Protein AF-A0A969H567-F1 (afdb_monomer_lite)

pLDDT: mean 81.65, std 11.9, range [47.88, 97.25]

Foldseek 3Di:
DVVVVVVVVVVVVVCVVCCVVVVVVCCVVVVPPPDDPCNVVVHDPVVVVVVVVVVVVVVVVVVVVVPDDDPVPPDD

Secondary structure (DSSP, 8-state):
-HHHHHHHHHHHHHHHHHHHHHHHHHHHHH---S--HHHHHT--HHHHHHHHHHHHHHHHHHHHHHTSPPGGG---

Radius of gyration: 22.48 Å; chains: 1; bounding box: 39×32×62 Å

Structure (mmCIF, N/CA/C/O backbone):
data_AF-A0A969H567-F1
#
_entry.id   AF-A0A969H567-F1
#
loop_
_atom_site.group_PDB
_atom_site.id
_atom_site.type_symbol
_atom_site.label_atom_id
_atom_site.label_alt_id
_atom_site.label_comp_id
_atom_site.label_asym_id
_atom_site.label_entity_id
_atom_site.label_seq_id
_atom_site.pdbx_PDB_ins_code
_atom_site.Cartn_x
_atom_site.Cartn_y
_atom_site.Cartn_z
_atom_site.occupancy
_atom_site.B_iso_or_equiv
_atom_site.auth_seq_id
_atom_site.auth_comp_id
_atom_site.auth_asym_id
_atom_site.auth_atom_id
_atom_site.pdbx_PDB_model_num
ATOM 1 N N . MET A 1 1 ? 15.039 21.592 7.823 1.00 58.00 1 MET A N 1
ATOM 2 C CA . MET A 1 1 ? 14.293 21.425 6.552 1.00 58.00 1 MET A CA 1
ATOM 3 C C . MET A 1 1 ? 15.216 21.050 5.392 1.00 58.00 1 MET A C 1
ATOM 5 O O . MET A 1 1 ? 14.973 20.031 4.765 1.00 58.00 1 MET A O 1
ATOM 9 N N . ILE A 1 2 ? 16.317 21.778 5.165 1.00 68.38 2 ILE A N 1
ATOM 10 C CA . ILE A 1 2 ? 17.297 21.508 4.087 1.00 68.38 2 ILE A CA 1
ATOM 11 C C . ILE A 1 2 ? 17.961 20.105 4.157 1.00 68.38 2 ILE A C 1
ATOM 13 O O . ILE A 1 2 ? 18.047 19.455 3.117 1.00 68.38 2 ILE A O 1
ATOM 17 N N . PRO A 1 3 ? 18.345 19.557 5.334 1.00 75.88 3 PRO A N 1
ATOM 18 C CA . PRO A 1 3 ? 18.987 18.235 5.397 1.00 75.88 3 PRO A CA 1
ATOM 19 C C . PRO A 1 3 ? 18.066 17.078 4.987 1.00 75.88 3 PRO A C 1
ATOM 21 O O . PRO A 1 3 ? 18.523 16.094 4.416 1.00 75.88 3 PRO A O 1
ATOM 24 N N . GLY A 1 4 ? 16.760 17.203 5.255 1.00 79.19 4 GLY A N 1
ATOM 25 C CA . GLY A 1 4 ? 15.780 16.161 4.938 1.00 79.19 4 GLY A CA 1
ATOM 26 C C . GLY A 1 4 ? 15.541 16.024 3.436 1.00 79.19 4 GLY A C 1
ATOM 27 O O . GLY A 1 4 ? 15.473 14.911 2.927 1.00 79.19 4 GLY A O 1
ATOM 28 N N . ILE A 1 5 ? 15.493 17.150 2.717 1.00 86.31 5 ILE A N 1
ATOM 29 C CA . ILE A 1 5 ? 15.349 17.157 1.255 1.00 86.31 5 ILE A CA 1
ATOM 30 C C . ILE A 1 5 ? 16.598 16.561 0.598 1.00 86.31 5 ILE A C 1
ATOM 32 O O . ILE A 1 5 ? 16.479 15.753 -0.316 1.00 86.31 5 ILE A O 1
ATOM 36 N N . LEU A 1 6 ? 17.792 16.900 1.093 1.00 84.56 6 LEU A N 1
ATOM 37 C CA . LEU A 1 6 ? 19.043 16.341 0.574 1.00 84.56 6 LEU A CA 1
ATOM 38 C C . LEU A 1 6 ? 19.155 14.834 0.837 1.00 84.56 6 LEU A C 1
ATOM 40 O O . LEU A 1 6 ? 19.506 14.093 -0.075 1.00 84.56 6 LEU A O 1
ATOM 44 N N . GLY A 1 7 ? 18.797 14.361 2.035 1.00 86.69 7 GLY A N 1
ATOM 45 C CA . GLY A 1 7 ? 18.751 12.926 2.339 1.00 86.69 7 GLY A CA 1
ATOM 46 C C . GLY A 1 7 ? 17.749 12.165 1.464 1.00 86.6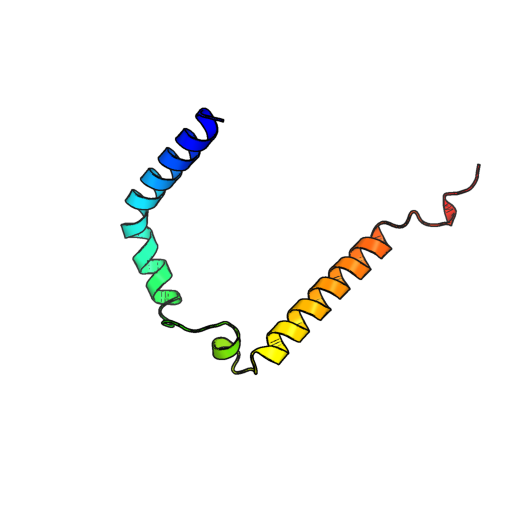9 7 GLY A C 1
ATOM 47 O O . GLY A 1 7 ? 18.073 11.102 0.939 1.00 86.69 7 GLY A O 1
ATOM 48 N N . PHE A 1 8 ? 16.564 12.739 1.239 1.00 90.06 8 PHE A N 1
ATOM 49 C CA . PHE A 1 8 ? 15.570 12.191 0.315 1.00 90.06 8 PHE A CA 1
ATOM 50 C C . PHE A 1 8 ? 16.097 12.124 -1.125 1.00 90.06 8 PHE A C 1
ATOM 52 O O . PHE A 1 8 ? 15.970 11.085 -1.765 1.00 90.06 8 PHE A O 1
ATOM 59 N N . LEU A 1 9 ? 16.731 13.191 -1.624 1.00 90.31 9 LEU A N 1
ATOM 60 C CA . LEU A 1 9 ? 17.289 13.236 -2.979 1.00 90.31 9 LEU A CA 1
ATOM 61 C C . LEU A 1 9 ? 18.432 12.238 -3.166 1.00 90.31 9 LEU A C 1
ATOM 63 O O . LEU A 1 9 ? 18.466 11.544 -4.177 1.00 90.31 9 LEU A O 1
ATOM 67 N N . VAL A 1 10 ? 19.335 12.120 -2.189 1.00 89.31 10 VAL A N 1
ATOM 68 C CA . VAL A 1 10 ? 20.404 11.112 -2.220 1.00 89.31 10 VAL A CA 1
ATOM 69 C C . VAL A 1 10 ? 19.807 9.704 -2.256 1.00 89.31 10 VAL A C 1
ATOM 71 O O . VAL A 1 10 ? 20.209 8.897 -3.090 1.00 89.31 10 VAL A O 1
ATOM 74 N N . GLY A 1 11 ? 18.803 9.421 -1.421 1.00 87.12 11 GLY A N 1
ATOM 75 C CA . GLY A 1 11 ? 18.090 8.143 -1.446 1.00 87.12 11 GLY A CA 1
ATOM 76 C C . GLY A 1 11 ? 17.392 7.872 -2.782 1.00 87.12 11 GLY A C 1
ATOM 77 O O . GLY A 1 11 ? 17.500 6.770 -3.311 1.00 87.12 11 GLY A O 1
ATOM 78 N N . ALA A 1 12 ? 16.737 8.878 -3.365 1.00 87.88 12 ALA A N 1
ATOM 79 C CA . ALA A 1 12 ? 16.064 8.769 -4.657 1.00 87.88 12 ALA A CA 1
ATOM 80 C C . ALA A 1 12 ? 17.044 8.523 -5.815 1.00 87.88 12 ALA A C 1
ATOM 82 O O . ALA A 1 12 ? 16.760 7.709 -6.688 1.00 87.88 12 ALA A O 1
ATOM 83 N N . ILE A 1 13 ? 18.208 9.181 -5.809 1.00 89.25 13 ILE A N 1
ATOM 84 C CA . ILE A 1 13 ? 19.264 8.976 -6.812 1.00 89.25 13 ILE A CA 1
ATOM 85 C C . ILE A 1 13 ? 19.854 7.569 -6.685 1.00 89.25 13 ILE A C 1
ATOM 87 O O . ILE A 1 13 ? 19.968 6.863 -7.685 1.00 89.25 13 ILE A O 1
ATOM 91 N N . LEU A 1 14 ? 20.189 7.135 -5.466 1.00 88.94 14 LEU A N 1
ATOM 92 C CA . LEU A 1 14 ? 20.692 5.781 -5.213 1.00 88.94 14 LEU A CA 1
ATOM 93 C C . LEU A 1 14 ? 19.676 4.718 -5.640 1.00 88.94 14 LEU A C 1
ATOM 95 O O . LEU A 1 14 ? 20.046 3.765 -6.321 1.00 88.94 14 LEU A O 1
ATOM 99 N N . PHE A 1 15 ? 18.401 4.911 -5.298 1.00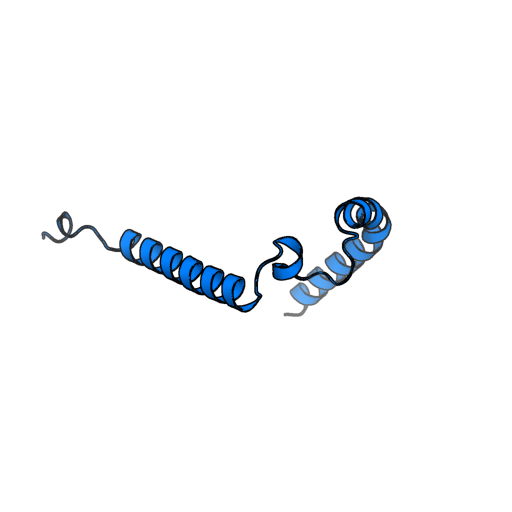 84.94 15 PHE A N 1
ATOM 100 C CA . PHE A 1 15 ? 17.315 4.037 -5.729 1.00 84.94 15 PHE A CA 1
ATOM 101 C C . PHE A 1 15 ? 17.145 4.039 -7.251 1.00 84.94 15 PHE A C 1
ATOM 103 O O . PHE A 1 15 ? 16.985 2.980 -7.838 1.00 84.94 15 PHE A O 1
ATOM 110 N N . GLY A 1 16 ? 17.224 5.197 -7.911 1.00 85.25 16 GLY A N 1
ATOM 111 C CA . GLY A 1 16 ? 17.134 5.298 -9.368 1.00 85.25 16 GLY A CA 1
ATOM 112 C C . GLY A 1 16 ? 18.258 4.553 -10.092 1.00 85.25 16 GLY A C 1
ATOM 113 O O . GLY A 1 16 ? 18.006 3.915 -11.110 1.00 85.25 16 GLY A O 1
ATOM 114 N N . MET A 1 17 ? 19.479 4.576 -9.547 1.00 86.31 17 MET A N 1
ATOM 115 C CA . MET A 1 17 ? 20.612 3.826 -10.103 1.00 86.31 17 MET A CA 1
ATOM 116 C C . MET A 1 17 ? 20.455 2.312 -9.929 1.00 86.31 17 MET A C 1
ATOM 118 O O . MET A 1 17 ? 20.767 1.568 -10.852 1.00 86.31 17 MET A O 1
ATOM 122 N N . THR A 1 18 ? 19.943 1.847 -8.786 1.00 86.31 18 THR A N 1
ATOM 123 C CA . THR A 1 18 ? 19.696 0.412 -8.543 1.00 86.31 18 THR A CA 1
ATOM 124 C C . THR A 1 18 ? 18.367 -0.079 -9.120 1.00 86.31 18 THR A C 1
ATOM 126 O O . THR A 1 18 ? 18.119 -1.284 -9.180 1.00 86.31 18 THR A O 1
ATOM 129 N N . TYR A 1 19 ? 17.508 0.831 -9.589 1.00 78.00 19 TYR A N 1
ATOM 130 C CA . TYR A 1 19 ? 16.199 0.497 -10.141 1.00 78.00 19 TYR A CA 1
ATOM 131 C C . TYR A 1 19 ? 16.305 -0.422 -11.358 1.00 78.00 19 TYR A C 1
ATOM 133 O O . TYR A 1 19 ? 15.487 -1.325 -11.503 1.00 78.00 19 TYR A O 1
ATOM 141 N N . ALA A 1 20 ? 17.332 -0.243 -12.195 1.00 78.19 20 ALA A N 1
ATOM 142 C CA . ALA A 1 20 ? 17.554 -1.069 -13.381 1.00 78.19 20 ALA A CA 1
ATOM 143 C C . ALA A 1 20 ? 17.757 -2.561 -13.051 1.00 78.19 20 ALA A C 1
ATOM 145 O O . ALA A 1 20 ? 17.329 -3.411 -13.827 1.00 78.19 20 ALA A O 1
ATOM 146 N N . ASP A 1 21 ? 18.338 -2.874 -11.888 1.00 81.38 21 ASP A N 1
ATOM 147 C CA . ASP A 1 21 ? 18.593 -4.252 -11.450 1.00 81.38 21 ASP A CA 1
ATOM 148 C C . ASP A 1 21 ? 17.385 -4.868 -10.726 1.00 81.38 21 ASP A C 1
ATOM 150 O O . ASP A 1 21 ? 17.135 -6.071 -10.811 1.00 81.38 21 ASP A O 1
ATOM 154 N N . VAL A 1 22 ? 16.602 -4.047 -10.021 1.00 79.19 22 VAL A N 1
ATOM 155 C CA . VAL A 1 22 ? 15.447 -4.502 -9.228 1.00 79.19 22 VAL A CA 1
ATOM 156 C C . VAL A 1 22 ? 14.168 -4.590 -10.075 1.00 79.19 22 VAL A C 1
ATOM 158 O O . VAL A 1 22 ? 13.337 -5.482 -9.881 1.00 79.19 22 VAL A O 1
ATOM 161 N N . PHE A 1 23 ? 14.004 -3.695 -11.050 1.00 79.12 23 PHE A N 1
ATOM 162 C CA 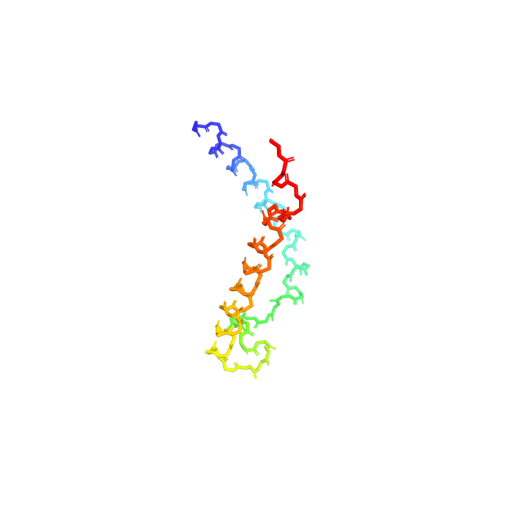. PHE A 1 23 ? 12.819 -3.612 -11.903 1.00 79.12 23 PHE A CA 1
ATOM 163 C C . PHE A 1 23 ? 12.510 -4.890 -12.705 1.00 79.12 23 PHE A C 1
ATOM 165 O O . PHE A 1 23 ? 11.336 -5.254 -12.761 1.00 79.12 23 PHE A O 1
ATOM 172 N N . PRO A 1 24 ? 13.476 -5.625 -13.291 1.00 79.44 24 PRO A N 1
ATOM 173 C CA . PRO A 1 24 ? 13.194 -6.858 -14.033 1.00 79.44 24 PRO A CA 1
ATOM 174 C C . PRO A 1 24 ? 12.543 -7.942 -13.166 1.00 79.44 24 PRO A C 1
ATOM 176 O O . PRO A 1 24 ? 11.617 -8.622 -13.604 1.00 79.44 24 PRO A O 1
ATOM 179 N N . VAL A 1 25 ? 12.981 -8.068 -11.910 1.00 80.38 25 VAL A N 1
ATOM 180 C CA . VAL A 1 25 ? 12.448 -9.062 -10.966 1.00 80.38 25 VAL A CA 1
ATOM 181 C C . VAL A 1 25 ? 11.026 -8.693 -10.548 1.00 80.38 25 VAL A C 1
ATOM 183 O O . VAL A 1 25 ? 10.138 -9.542 -10.541 1.00 80.38 25 VAL A O 1
ATOM 186 N N . ILE A 1 26 ? 10.793 -7.414 -10.240 1.00 77.62 26 ILE A N 1
ATOM 187 C CA . ILE A 1 26 ? 9.466 -6.929 -9.844 1.00 77.62 26 ILE A CA 1
ATOM 188 C C . ILE A 1 26 ? 8.497 -6.973 -11.027 1.00 77.62 26 ILE A C 1
ATOM 190 O O . ILE A 1 26 ? 7.380 -7.466 -10.886 1.00 77.62 26 ILE A O 1
ATOM 194 N N . SER A 1 27 ? 8.913 -6.490 -12.198 1.00 76.81 27 SER A N 1
ATOM 195 C CA . SER A 1 27 ? 8.068 -6.463 -13.392 1.00 76.81 27 SER A CA 1
ATOM 196 C C . SER A 1 27 ? 7.683 -7.869 -13.841 1.00 76.81 27 SER A C 1
ATOM 198 O O . SER A 1 27 ? 6.527 -8.068 -14.176 1.00 76.81 27 SER A O 1
ATOM 200 N N . GLY A 1 28 ? 8.558 -8.875 -13.739 1.00 74.88 28 GLY A N 1
ATOM 201 C CA . GLY A 1 28 ? 8.192 -10.263 -14.048 1.00 74.88 28 GLY A CA 1
ATOM 202 C C . GLY A 1 28 ? 7.008 -10.801 -13.230 1.00 74.88 28 GLY A C 1
ATOM 203 O O . GLY A 1 28 ? 6.218 -11.590 -13.740 1.00 74.88 28 GLY A O 1
ATOM 204 N N . ILE A 1 29 ? 6.851 -10.345 -11.984 1.00 74.38 29 ILE A N 1
ATOM 205 C CA . ILE A 1 29 ? 5.774 -10.775 -11.078 1.00 74.38 29 ILE A CA 1
ATOM 206 C C . ILE A 1 29 ? 4.560 -9.842 -11.174 1.00 74.38 29 ILE A C 1
ATOM 208 O O . ILE A 1 29 ? 3.437 -10.280 -10.945 1.00 74.38 29 ILE A O 1
ATOM 212 N N . ALA A 1 30 ? 4.779 -8.567 -11.501 1.00 70.31 30 ALA A N 1
ATOM 213 C CA . ALA A 1 30 ? 3.782 -7.501 -11.452 1.00 70.31 30 ALA A CA 1
ATOM 214 C C . ALA A 1 30 ? 3.353 -6.971 -12.834 1.00 70.31 30 ALA A C 1
ATOM 216 O O . ALA A 1 30 ? 2.714 -5.920 -12.904 1.00 70.31 30 ALA A O 1
ATOM 217 N N . ASN A 1 31 ? 3.669 -7.668 -13.932 1.00 71.31 31 ASN A N 1
ATOM 218 C CA . ASN A 1 31 ? 3.284 -7.277 -15.296 1.00 71.31 31 ASN A CA 1
ATOM 219 C C . ASN A 1 31 ? 1.793 -7.536 -15.593 1.00 71.31 31 ASN A C 1
ATOM 221 O O . ASN A 1 31 ? 1.438 -8.174 -16.580 1.00 71.31 31 ASN A O 1
ATOM 225 N N . TYR A 1 32 ? 0.909 -7.055 -14.723 1.00 69.38 32 TYR A N 1
ATOM 226 C CA . TYR A 1 32 ? -0.541 -7.171 -14.879 1.00 69.38 32 TYR A CA 1
ATOM 227 C C . TYR A 1 32 ? -1.150 -6.000 -15.672 1.00 69.38 32 TYR A C 1
ATOM 229 O O . TYR A 1 32 ? -2.367 -5.914 -15.818 1.00 69.38 32 TYR A O 1
ATOM 237 N N . GL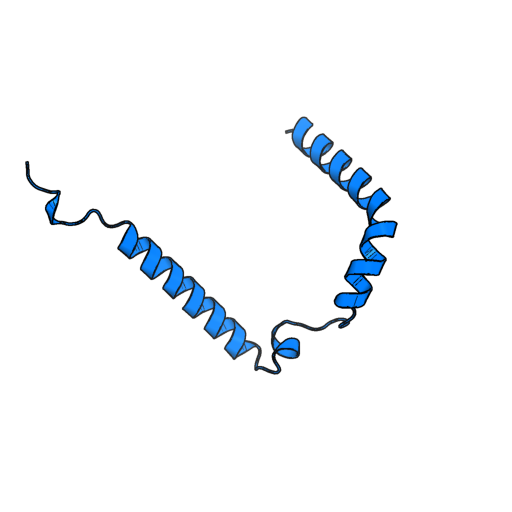Y A 1 33 ? -0.317 -5.091 -16.197 1.00 72.88 33 GLY A N 1
ATOM 238 C CA . GLY A 1 33 ? -0.770 -3.880 -16.882 1.00 72.88 33 GLY A CA 1
ATOM 239 C C . GLY A 1 33 ? -1.504 -2.913 -15.945 1.00 72.88 33 GLY A C 1
ATOM 240 O O . GLY A 1 33 ? -1.284 -2.906 -14.734 1.00 72.88 33 GLY A O 1
ATOM 241 N N . ALA A 1 34 ? -2.381 -2.078 -16.505 1.00 74.19 34 ALA A N 1
ATOM 242 C CA . ALA A 1 34 ? -3.224 -1.155 -15.744 1.00 74.19 34 ALA A CA 1
ATOM 243 C C . ALA A 1 34 ? -4.426 -1.889 -15.117 1.00 74.19 34 ALA A C 1
ATOM 245 O O . ALA A 1 34 ? -5.570 -1.641 -15.485 1.00 74.19 34 ALA A O 1
ATOM 246 N N . THR A 1 35 ? -4.154 -2.824 -14.207 1.00 81.31 35 THR A N 1
ATOM 247 C CA . THR A 1 35 ? -5.180 -3.530 -13.431 1.00 81.31 35 THR A CA 1
ATOM 248 C C . THR A 1 35 ? -5.362 -2.859 -12.075 1.00 81.31 35 THR A C 1
ATOM 250 O O . THR A 1 35 ? -4.389 -2.478 -11.418 1.00 81.31 35 THR A O 1
ATOM 253 N N . TYR A 1 36 ? -6.603 -2.745 -11.616 1.00 82.50 36 TYR A N 1
ATOM 254 C CA . TYR A 1 36 ? -6.909 -2.290 -10.265 1.00 82.50 36 TYR A CA 1
ATOM 255 C C . TYR A 1 36 ? -7.215 -3.489 -9.360 1.00 82.50 36 TYR A C 1
ATOM 257 O O . TYR A 1 36 ? -7.489 -4.594 -9.827 1.00 82.50 36 TYR A O 1
ATOM 265 N N . MET A 1 37 ? -7.166 -3.293 -8.037 1.00 84.06 37 MET A N 1
ATOM 266 C CA . MET A 1 37 ? -7.509 -4.347 -7.066 1.00 84.06 37 MET A CA 1
ATOM 267 C C . MET A 1 37 ? -8.844 -5.054 -7.367 1.00 84.06 37 MET A C 1
ATOM 269 O O . MET A 1 37 ? -8.884 -6.278 -7.271 1.00 84.06 37 MET A O 1
ATOM 273 N N . PRO A 1 38 ? -9.926 -4.350 -7.753 1.00 86.56 38 PRO A N 1
ATOM 274 C CA . PRO A 1 38 ? -11.192 -5.006 -8.078 1.00 86.56 38 PRO A CA 1
ATOM 275 C C . PRO A 1 38 ? -11.098 -5.950 -9.279 1.00 86.56 38 PRO A C 1
ATOM 277 O O . PRO A 1 38 ? -11.723 -7.006 -9.259 1.00 86.56 38 PRO A O 1
ATOM 280 N N . ASP A 1 39 ? -10.269 -5.616 -10.269 1.00 86.00 39 ASP A N 1
ATOM 281 C CA . ASP A 1 39 ? -10.037 -6.450 -11.450 1.00 86.00 39 ASP A CA 1
ATOM 282 C C . ASP A 1 39 ? -9.258 -7.723 -11.085 1.00 86.00 39 ASP A C 1
ATOM 284 O O . ASP A 1 39 ? -9.592 -8.810 -11.552 1.00 86.00 39 ASP A O 1
ATOM 288 N N . LEU A 1 40 ? -8.278 -7.615 -10.175 1.00 86.19 40 LEU A N 1
ATOM 289 C CA . LEU A 1 40 ? -7.499 -8.757 -9.676 1.00 86.19 40 LEU A CA 1
ATOM 290 C C . LEU A 1 40 ? -8.364 -9.779 -8.928 1.00 86.19 40 LEU A C 1
ATOM 292 O O . LEU A 1 40 ? -8.146 -10.983 -9.042 1.00 86.19 40 LEU A O 1
ATOM 296 N N . PHE A 1 41 ? -9.343 -9.303 -8.157 1.00 88.00 41 PHE A N 1
ATOM 297 C CA . PHE A 1 41 ? -10.261 -10.158 -7.401 1.00 88.00 41 PHE A CA 1
ATOM 298 C C . PHE A 1 41 ? -11.551 -10.487 -8.166 1.00 88.00 41 PHE A C 1
ATOM 300 O O . PHE A 1 41 ? -12.377 -11.237 -7.649 1.00 88.00 41 PHE A O 1
ATOM 307 N N . ASN A 1 42 ? -11.726 -9.951 -9.380 1.00 88.31 42 ASN A N 1
ATOM 308 C CA . ASN A 1 42 ? -12.951 -10.045 -10.177 1.00 88.31 42 ASN A CA 1
ATOM 309 C C . ASN A 1 42 ? -14.214 -9.675 -9.369 1.00 88.31 42 ASN A C 1
ATOM 311 O O . ASN A 1 42 ? -15.224 -10.383 -9.371 1.00 88.31 42 ASN A O 1
ATOM 315 N N . VAL A 1 43 ? -14.139 -8.571 -8.621 1.00 91.00 43 VAL A N 1
ATOM 316 C CA . VAL A 1 43 ? -15.239 -8.059 -7.793 1.00 91.00 43 VAL A CA 1
ATOM 317 C C . VAL A 1 43 ? -15.651 -6.662 -8.230 1.00 91.00 43 VAL A C 1
ATOM 319 O O . VAL A 1 43 ? -14.882 -5.899 -8.808 1.00 91.00 43 VAL A O 1
ATOM 322 N N . ASN A 1 44 ? -16.887 -6.286 -7.903 1.00 91.25 44 ASN A N 1
ATOM 323 C CA . ASN A 1 44 ? -17.342 -4.921 -8.117 1.00 91.25 44 ASN A CA 1
ATOM 324 C C . ASN A 1 44 ? -16.522 -3.939 -7.258 1.00 91.25 44 ASN A C 1
ATOM 326 O O . ASN A 1 44 ? -16.339 -4.148 -6.057 1.00 91.25 44 ASN A O 1
ATOM 330 N N . HIS A 1 45 ? -16.086 -2.836 -7.867 1.00 91.56 45 HIS A N 1
ATOM 331 C CA . HIS A 1 45 ? -15.277 -1.799 -7.227 1.00 91.56 45 HIS A CA 1
ATOM 332 C C . HIS A 1 45 ? -15.939 -1.237 -5.955 1.00 91.56 45 HIS A C 1
ATOM 334 O O . HIS A 1 45 ? -15.267 -1.044 -4.942 1.00 91.56 45 HIS A O 1
ATOM 340 N N . TRP A 1 46 ? -17.265 -1.057 -5.956 1.00 95.44 46 TRP A N 1
ATOM 341 C CA . TRP A 1 46 ? -18.016 -0.593 -4.784 1.00 95.44 46 TRP A CA 1
ATOM 342 C C . TRP A 1 46 ? -17.999 -1.591 -3.628 1.00 95.44 46 TRP A C 1
ATOM 344 O O . TRP A 1 46 ? -17.990 -1.181 -2.469 1.00 95.44 46 TRP A O 1
ATOM 354 N N . LEU A 1 47 ? -17.954 -2.891 -3.929 1.00 92.00 47 LEU A N 1
ATOM 355 C CA . LEU A 1 47 ? -17.895 -3.939 -2.915 1.00 92.00 47 LEU A CA 1
ATOM 356 C C . LEU A 1 47 ? -16.549 -3.910 -2.183 1.00 92.00 47 LEU A C 1
ATOM 358 O O . LEU A 1 47 ? -16.515 -3.990 -0.957 1.00 92.00 47 LEU A O 1
ATOM 362 N N . LEU A 1 48 ? -15.452 -3.737 -2.928 1.00 92.88 48 LEU A N 1
ATOM 363 C CA . LEU A 1 48 ? -14.109 -3.614 -2.357 1.00 92.88 48 LEU A CA 1
ATOM 364 C C . LEU A 1 48 ? -13.994 -2.359 -1.478 1.00 92.88 48 LEU A C 1
ATOM 366 O O . LEU A 1 48 ? -13.453 -2.424 -0.376 1.00 92.88 48 LEU A O 1
ATOM 370 N N . ILE A 1 49 ? -14.550 -1.233 -1.937 1.00 94.56 49 ILE A N 1
ATOM 371 C CA . ILE A 1 49 ? -14.582 0.022 -1.174 1.00 94.56 49 ILE A CA 1
ATOM 372 C C . ILE A 1 49 ? -15.372 -0.157 0.126 1.00 94.56 49 ILE A C 1
ATOM 374 O O . ILE A 1 49 ? -14.878 0.191 1.198 1.00 94.56 49 ILE A O 1
ATOM 378 N N . ALA A 1 50 ? -16.577 -0.726 0.046 1.00 96.06 50 ALA A N 1
ATOM 379 C CA . ALA A 1 50 ? -17.412 -0.971 1.217 1.00 96.06 50 ALA A CA 1
ATOM 380 C C . ALA A 1 50 ? -16.723 -1.917 2.210 1.00 96.06 50 ALA A C 1
ATOM 382 O O . ALA A 1 50 ? -16.697 -1.639 3.408 1.00 96.06 50 ALA A O 1
ATOM 383 N 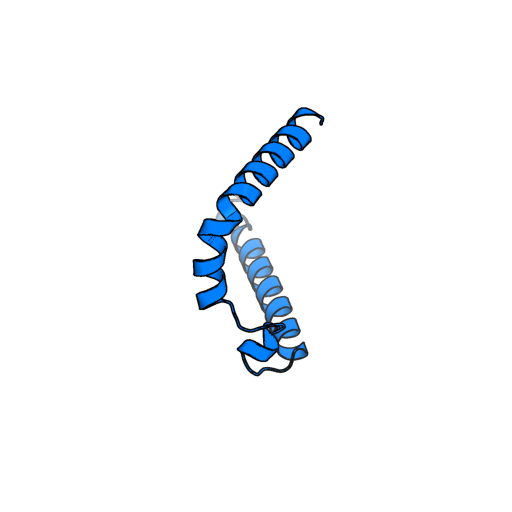N . PHE A 1 51 ? -16.109 -2.994 1.715 1.00 94.69 51 PHE A N 1
ATOM 384 C CA . PHE A 1 51 ? -15.337 -3.922 2.533 1.00 94.69 51 PHE A CA 1
ATOM 385 C C . PHE A 1 51 ? -14.185 -3.220 3.256 1.00 94.69 51 PHE A C 1
ATOM 387 O O . PHE A 1 51 ? -14.064 -3.356 4.470 1.00 94.69 51 PHE A O 1
ATOM 394 N N . LEU A 1 52 ? -13.371 -2.431 2.546 1.00 94.94 52 LEU A N 1
ATOM 395 C CA . LEU A 1 52 ? -12.238 -1.726 3.144 1.00 94.94 52 LEU A CA 1
ATOM 396 C C . LEU A 1 52 ? -12.696 -0.707 4.198 1.00 94.94 52 LEU A C 1
ATOM 398 O O . LEU A 1 52 ? -12.095 -0.623 5.269 1.00 94.94 52 LEU A O 1
ATOM 402 N N . ALA A 1 53 ? -13.778 0.029 3.926 1.00 96.81 53 ALA A N 1
ATOM 403 C CA . ALA A 1 53 ? -14.353 0.989 4.865 1.00 96.81 53 ALA A CA 1
ATOM 404 C C . ALA A 1 53 ? -14.858 0.304 6.146 1.00 96.81 53 ALA A C 1
ATOM 406 O O . ALA A 1 53 ? -14.524 0.733 7.252 1.00 96.81 53 ALA A O 1
ATOM 407 N N . LEU A 1 54 ? -15.611 -0.793 6.007 1.00 97.25 54 LEU A N 1
ATOM 408 C CA . LEU A 1 54 ? -16.122 -1.565 7.141 1.00 97.25 54 LEU A CA 1
ATOM 409 C C . LEU A 1 54 ? -14.996 -2.241 7.925 1.00 97.25 54 LEU A C 1
ATOM 411 O O . LEU A 1 54 ? -15.000 -2.203 9.153 1.00 97.25 54 LEU A O 1
ATOM 415 N N . PHE A 1 55 ? -14.014 -2.824 7.237 1.00 96.62 55 PHE A N 1
ATOM 416 C CA . PHE A 1 55 ? -12.869 -3.476 7.865 1.00 96.62 55 PHE A CA 1
ATOM 417 C C . PHE A 1 55 ? -12.007 -2.477 8.640 1.00 96.62 55 PHE A C 1
ATOM 419 O O . PHE A 1 55 ? -11.658 -2.725 9.791 1.00 96.62 55 PHE A O 1
ATOM 426 N N . SER A 1 56 ? -11.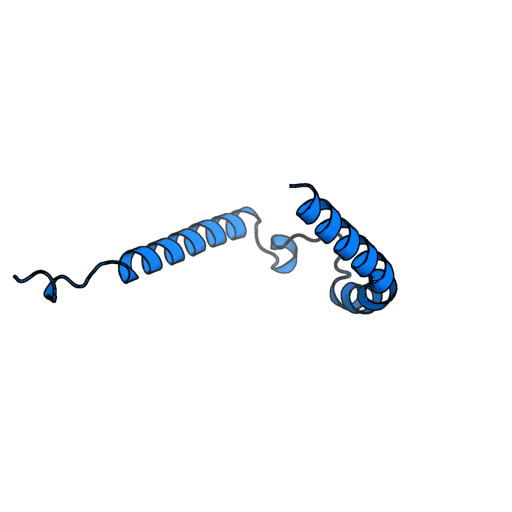720 -1.313 8.051 1.00 95.69 56 SER A N 1
ATOM 427 C CA . SER A 1 56 ? -11.013 -0.230 8.736 1.00 95.69 56 SER A CA 1
ATOM 428 C C . SER A 1 56 ? -11.793 0.261 9.958 1.00 95.69 56 SER A C 1
ATOM 430 O O . SER A 1 56 ? -11.229 0.333 11.050 1.00 95.69 56 SER A O 1
ATOM 432 N N . GLY A 1 57 ? -13.099 0.508 9.813 1.00 96.44 57 GLY A N 1
ATOM 433 C CA . GLY A 1 57 ? -13.967 0.882 10.931 1.00 96.44 57 GLY A CA 1
ATOM 434 C C . GLY A 1 57 ? -13.977 -0.165 12.047 1.00 96.44 57 GLY A C 1
ATOM 435 O O . GLY A 1 57 ? -13.874 0.178 13.223 1.00 96.44 57 GLY A O 1
ATOM 436 N N . TYR A 1 58 ? -14.019 -1.449 11.692 1.00 95.31 58 TYR A N 1
ATOM 437 C CA . TYR A 1 58 ? -13.956 -2.558 12.641 1.00 95.31 58 TYR A CA 1
ATOM 438 C C . TYR A 1 58 ? -12.614 -2.629 13.381 1.00 95.31 58 TYR A C 1
ATOM 440 O O . TYR A 1 58 ? -12.592 -2.804 14.600 1.00 95.31 58 TYR A O 1
ATOM 448 N N . LEU A 1 59 ? -11.494 -2.442 12.675 1.00 94.69 59 LEU A N 1
ATOM 449 C CA . LEU A 1 59 ? -10.177 -2.363 13.305 1.00 94.69 59 LEU A CA 1
ATOM 450 C C . LEU A 1 59 ? -10.119 -1.206 14.304 1.00 94.69 59 LEU A C 1
ATOM 452 O O . LEU A 1 59 ? -9.730 -1.418 15.451 1.00 94.69 59 LEU A O 1
ATOM 456 N N . PHE A 1 60 ? -10.564 -0.010 13.912 1.00 93.44 60 PHE A N 1
ATOM 457 C CA . PHE A 1 60 ? -10.620 1.133 14.824 1.00 93.44 60 PHE A CA 1
ATOM 458 C C . PHE A 1 60 ? -11.533 0.877 16.026 1.00 93.44 60 PHE A C 1
ATOM 460 O O . PHE A 1 60 ? -11.164 1.229 17.144 1.00 93.44 60 PHE A O 1
ATOM 467 N N . TYR A 1 61 ? -12.671 0.206 15.834 1.00 92.00 61 TYR A N 1
ATOM 468 C CA . TYR A 1 61 ? -13.561 -0.194 16.924 1.00 92.00 61 TYR A CA 1
ATOM 469 C C . TYR A 1 61 ? -12.871 -1.132 17.928 1.00 92.00 61 TYR A C 1
ATOM 471 O O . TYR A 1 61 ? -12.946 -0.910 19.138 1.00 92.00 61 TYR A O 1
ATOM 479 N N . ILE A 1 62 ? -12.151 -2.155 17.452 1.00 91.25 62 ILE A N 1
ATOM 480 C CA . ILE A 1 62 ? -11.390 -3.055 18.334 1.00 91.25 62 ILE A CA 1
ATOM 481 C C . ILE A 1 62 ? -10.286 -2.296 19.066 1.00 91.25 62 ILE A C 1
ATOM 483 O O . ILE A 1 62 ? -10.100 -2.498 20.267 1.00 91.25 62 ILE A O 1
ATOM 487 N N . LEU A 1 63 ? -9.538 -1.449 18.357 1.00 88.94 63 LEU A N 1
ATOM 488 C CA . LEU A 1 63 ? -8.457 -0.668 18.952 1.00 88.94 63 LEU A CA 1
ATOM 489 C C . LEU A 1 63 ? -8.991 0.259 20.049 1.00 88.94 63 LEU A C 1
ATOM 491 O O . LEU A 1 63 ? -8.403 0.309 21.127 1.00 88.94 63 LEU A O 1
ATOM 495 N N . ALA A 1 64 ? -10.126 0.919 19.810 1.00 84.81 64 ALA A N 1
ATOM 496 C CA . ALA A 1 64 ? -10.793 1.750 20.805 1.00 84.81 64 ALA A CA 1
ATOM 497 C C . ALA A 1 64 ? -11.187 0.935 22.047 1.00 84.81 64 ALA A C 1
ATOM 499 O O . ALA A 1 64 ? -10.852 1.316 23.164 1.00 84.81 64 ALA A O 1
ATOM 500 N N . LYS A 1 65 ? -11.796 -0.241 21.859 1.00 78.31 65 LYS A N 1
ATOM 501 C CA . LYS A 1 65 ? -12.206 -1.119 22.965 1.00 78.31 65 LYS A CA 1
ATOM 502 C C . LYS A 1 65 ? -11.027 -1.699 23.754 1.00 78.31 65 LYS A C 1
ATOM 504 O O . LYS A 1 65 ? -11.130 -1.916 24.956 1.00 78.31 65 LYS A O 1
ATOM 509 N N . LYS A 1 66 ? -9.894 -1.966 23.099 1.00 70.25 66 LYS A N 1
ATOM 510 C CA . LYS A 1 66 ? -8.673 -2.462 23.760 1.00 70.25 66 LYS A CA 1
ATOM 511 C C . LYS A 1 66 ? -7.954 -1.367 24.563 1.00 70.25 66 LYS A C 1
ATOM 513 O O . LYS A 1 66 ? -7.155 -1.696 25.435 1.00 70.25 66 LYS A O 1
ATOM 518 N N . GLY A 1 67 ? -8.223 -0.096 24.262 1.00 64.12 67 GLY A N 1
ATOM 519 C CA . GLY A 1 67 ? -7.687 1.065 24.971 1.00 64.12 67 GLY A CA 1
ATOM 520 C C . GLY A 1 67 ? -8.491 1.499 26.199 1.00 64.12 67 GLY A C 1
ATOM 521 O O . GLY A 1 67 ? -8.029 2.384 26.915 1.00 64.12 67 GLY A O 1
ATOM 522 N N . GLU A 1 68 ? -9.660 0.906 26.468 1.00 62.66 68 GLU A N 1
ATOM 523 C CA . GLU A 1 68 ? -10.438 1.224 27.669 1.00 62.66 68 GLU A CA 1
ATOM 524 C C . GLU A 1 68 ? -9.754 0.630 28.917 1.00 62.66 68 GLU A C 1
ATOM 526 O O . GLU A 1 68 ? -9.582 -0.594 28.998 1.00 62.66 68 GLU A O 1
ATOM 531 N N . PRO A 1 69 ? -9.347 1.456 29.905 1.00 60.72 69 PRO A N 1
ATOM 532 C CA . PRO A 1 69 ? -8.907 0.941 31.188 1.00 60.72 69 PRO A CA 1
ATOM 533 C C . PRO A 1 69 ? -10.060 0.160 31.813 1.00 60.72 69 PRO A C 1
ATOM 535 O O . PRO A 1 69 ? -11.191 0.626 31.941 1.00 60.72 69 PRO A O 1
ATOM 538 N N . ARG A 1 70 ? -9.745 -1.087 32.131 1.00 64.06 70 ARG A N 1
ATOM 539 C CA . ARG A 1 70 ? -10.638 -2.093 32.687 1.00 64.06 70 ARG A CA 1
ATOM 540 C C . ARG A 1 70 ? -11.315 -1.507 33.953 1.00 64.06 70 ARG A C 1
ATOM 542 O O . ARG A 1 70 ? -10.597 -1.062 34.835 1.00 64.06 70 ARG A O 1
ATOM 549 N N . PRO A 1 71 ? -12.658 -1.454 34.078 1.00 60.84 71 PRO A N 1
ATOM 550 C CA . PRO A 1 71 ? -13.330 -0.717 35.166 1.00 60.84 71 PRO A CA 1
ATOM 551 C C . PRO A 1 71 ? -12.994 -1.195 36.591 1.00 60.84 71 PRO A C 1
ATOM 553 O O . PRO A 1 71 ? -13.353 -0.546 37.570 1.00 60.84 71 PRO A O 1
ATOM 556 N N . ASP A 1 72 ? -12.333 -2.344 36.721 1.00 63.78 72 ASP A N 1
ATOM 557 C CA . ASP A 1 72 ? -11.866 -2.926 37.976 1.00 63.78 72 ASP A CA 1
ATOM 558 C C . ASP A 1 72 ? -10.655 -2.199 38.582 1.00 63.78 72 ASP A C 1
ATOM 560 O O . ASP A 1 72 ? -10.361 -2.419 39.755 1.00 63.78 72 ASP A O 1
ATOM 564 N N . ASN A 1 73 ? -9.985 -1.310 37.838 1.00 58.50 73 ASN A N 1
ATOM 565 C CA . ASN A 1 73 ? -8.846 -0.532 38.334 1.00 58.50 73 ASN A CA 1
ATOM 566 C C . ASN A 1 73 ? -9.175 0.930 38.702 1.00 58.50 73 ASN A C 1
ATOM 568 O O . ASN A 1 73 ? -8.277 1.669 39.101 1.00 58.50 73 ASN A O 1
ATOM 572 N N . VAL A 1 74 ? -10.451 1.334 38.671 1.00 59.81 74 VAL A N 1
ATOM 573 C CA . VAL A 1 74 ? -10.914 2.619 39.226 1.00 59.81 74 VAL A CA 1
ATOM 574 C C . VAL A 1 74 ? -11.470 2.390 40.635 1.00 59.81 74 VAL A C 1
ATOM 576 O O . VAL A 1 74 ? -12.669 2.491 40.891 1.00 59.81 74 VAL A O 1
ATOM 579 N N . LYS A 1 75 ? -10.584 2.024 41.566 1.00 52.06 75 LYS A N 1
ATOM 580 C CA . LYS A 1 75 ? -10.847 2.083 43.010 1.00 52.06 75 LYS A CA 1
ATOM 581 C C . LYS A 1 75 ? -9.599 2.551 43.757 1.00 52.06 75 LYS A C 1
ATOM 583 O O . LYS A 1 75 ? -8.714 1.738 44.008 1.00 52.06 75 LYS A O 1
ATOM 588 N N . ALA A 1 76 ? -9.612 3.838 44.108 1.00 47.88 76 ALA A N 1
ATOM 589 C CA . ALA A 1 76 ? -9.064 4.514 45.296 1.00 47.88 76 ALA A CA 1
ATOM 590 C C . ALA A 1 76 ? -8.611 5.926 44.913 1.00 47.88 76 ALA A C 1
ATOM 592 O O . ALA A 1 76 ? -7.670 6.041 44.099 1.00 47.88 76 ALA A O 1
#

Sequence (76 aa):
MIPGILGFLVGAILFGMTYADVFPVISGIANYGATYMPDLFNVNHWLLIAFLALFSGYLFYILAKKGEPRPDNVKA